Protein AF-A0A920R7C4-F1 (afdb_monomer_lite)

Foldseek 3Di:
DDDAEAAEAADEEFEAAQAAQEEDEFVVLVVDDDPDPPDDRAAAQYEYEHYHYYDYQNHHDRPLCVVLCVVVVDRQWRYEYLQDDDPPDDPANSAAYEAPDPGQYKYCNNSPDSVPIDRDCVSRHDDDDDDDDDDDPDDDDD

Structure (mmCIF, N/CA/C/O backbone):
data_AF-A0A920R7C4-F1
#
_entry.id   AF-A0A920R7C4-F1
#
loop_
_atom_site.group_PDB
_atom_site.id
_atom_site.type_symbol
_atom_site.label_atom_id
_atom_site.label_alt_id
_atom_site.label_comp_id
_atom_site.label_asym_id
_atom_site.label_entity_id
_atom_site.label_seq_id
_atom_site.pdbx_PDB_ins_code
_atom_site.Cartn_x
_atom_site.Cartn_y
_atom_site.Cartn_z
_atom_site.occupancy
_atom_site.B_iso_or_equiv
_atom_site.auth_seq_id
_atom_site.auth_comp_id
_atom_site.auth_asym_id
_atom_site.auth_atom_id
_atom_site.pdbx_PDB_model_num
ATOM 1 N N . MET A 1 1 ? -2.427 12.317 -17.368 1.00 49.50 1 MET A N 1
ATOM 2 C CA . MET A 1 1 ? -3.476 12.089 -16.351 1.00 49.50 1 MET A CA 1
ATOM 3 C C . MET A 1 1 ? -4.136 10.762 -16.665 1.00 49.50 1 MET A C 1
ATOM 5 O O . MET A 1 1 ? -4.428 10.544 -17.836 1.00 49.50 1 MET A O 1
ATOM 9 N N . LEU A 1 2 ? -4.344 9.943 -15.632 1.00 48.97 2 LEU A N 1
ATOM 10 C CA . LEU A 1 2 ? -4.753 8.531 -15.625 1.00 48.97 2 LEU A CA 1
ATOM 11 C C . LEU A 1 2 ? -3.598 7.521 -15.635 1.00 48.97 2 LEU A C 1
ATOM 13 O O . LEU A 1 2 ? -3.417 6.789 -16.601 1.00 48.97 2 LEU A O 1
ATOM 17 N N . ALA A 1 3 ? -2.949 7.364 -14.486 1.00 50.25 3 ALA A N 1
ATOM 18 C CA . ALA A 1 3 ? -3.175 6.126 -13.748 1.00 50.25 3 ALA A CA 1
ATOM 19 C C . ALA A 1 3 ? -3.316 6.448 -12.260 1.00 50.25 3 ALA A C 1
ATOM 21 O O . ALA A 1 3 ? -2.438 7.073 -11.707 1.00 50.25 3 ALA A O 1
ATOM 22 N N . ASN A 1 4 ? -4.423 6.019 -11.647 1.00 56.94 4 ASN A N 1
ATOM 23 C CA . ASN A 1 4 ? -4.596 5.847 -10.200 1.00 56.94 4 ASN A CA 1
ATOM 24 C C . ASN A 1 4 ? -3.860 6.850 -9.288 1.00 56.94 4 ASN A C 1
ATOM 26 O O . ASN A 1 4 ? -3.015 6.447 -8.489 1.00 56.94 4 ASN A O 1
ATOM 30 N N . ASP A 1 5 ? -4.258 8.117 -9.385 1.00 66.06 5 ASP A N 1
ATOM 31 C CA . ASP A 1 5 ? -3.885 9.169 -8.440 1.00 66.06 5 ASP A CA 1
ATOM 32 C C . ASP A 1 5 ? -5.072 9.421 -7.503 1.00 66.06 5 ASP A C 1
ATOM 34 O O . ASP A 1 5 ? -6.216 9.427 -7.971 1.00 66.06 5 ASP A O 1
ATOM 38 N N . ASN A 1 6 ? -4.819 9.676 -6.216 1.00 74.31 6 ASN A N 1
ATOM 39 C CA . ASN A 1 6 ? -5.848 10.017 -5.219 1.00 74.31 6 ASN A CA 1
ATOM 40 C C . ASN A 1 6 ? -6.935 8.940 -5.074 1.00 74.31 6 ASN A C 1
ATOM 42 O O . ASN A 1 6 ? -8.097 9.151 -5.423 1.00 74.31 6 ASN A O 1
ATOM 46 N N . ILE A 1 7 ? -6.558 7.774 -4.549 1.00 83.94 7 ILE A N 1
ATOM 47 C CA . ILE A 1 7 ? -7.495 6.680 -4.259 1.00 83.94 7 ILE A CA 1
ATOM 48 C C . ILE A 1 7 ? -7.628 6.530 -2.751 1.00 83.94 7 ILE A C 1
ATOM 50 O O . ILE A 1 7 ? -6.627 6.403 -2.058 1.00 83.94 7 ILE A O 1
ATOM 54 N N . GLU A 1 8 ? -8.860 6.454 -2.261 1.00 89.12 8 GLU A N 1
ATOM 55 C CA . GLU A 1 8 ? -9.170 6.151 -0.864 1.00 89.12 8 GLU A CA 1
ATOM 56 C C . GLU A 1 8 ? -9.996 4.857 -0.799 1.00 89.12 8 GLU A C 1
ATOM 58 O O . GLU A 1 8 ? -11.000 4.713 -1.497 1.00 89.12 8 GLU A O 1
ATOM 63 N N . VAL A 1 9 ? -9.554 3.891 0.007 1.00 88.25 9 VAL A N 1
ATOM 64 C CA . VAL A 1 9 ? -10.230 2.611 0.256 1.00 88.25 9 VAL A CA 1
ATOM 65 C C . VAL A 1 9 ? -10.499 2.519 1.748 1.00 88.25 9 VAL A C 1
ATOM 67 O O . VAL A 1 9 ? -9.578 2.264 2.527 1.00 88.25 9 VAL A O 1
ATOM 70 N N . TYR A 1 10 ? -11.752 2.715 2.147 1.00 92.00 10 TYR A N 1
ATOM 71 C CA . TYR A 1 10 ? -12.120 2.812 3.555 1.00 92.00 10 TYR A CA 1
ATOM 72 C C . TYR A 1 10 ? -13.478 2.194 3.871 1.00 92.00 10 TYR A C 1
ATOM 74 O O . TYR A 1 10 ? -14.336 2.105 2.995 1.00 92.00 10 TYR A O 1
ATOM 82 N N . GLU A 1 11 ? -13.644 1.746 5.120 1.00 89.44 11 GLU A N 1
ATOM 83 C CA . GLU A 1 11 ? -14.897 1.188 5.659 1.00 89.44 11 GLU A CA 1
ATOM 84 C C . GLU A 1 11 ? -15.469 0.002 4.852 1.00 89.44 11 GLU A C 1
ATOM 86 O O . GLU A 1 11 ? -16.676 -0.232 4.829 1.00 89.44 11 GLU A O 1
ATOM 91 N N . ASN A 1 12 ? -14.602 -0.792 4.210 1.00 88.81 12 ASN A N 1
ATOM 92 C CA . ASN A 1 12 ? -15.003 -2.016 3.512 1.00 88.81 12 ASN A CA 1
ATOM 93 C C . ASN A 1 12 ? -14.794 -3.265 4.374 1.00 88.81 12 ASN A C 1
ATOM 95 O O . ASN A 1 12 ? -13.889 -3.336 5.210 1.00 88.81 12 ASN A O 1
ATOM 99 N N . GLU A 1 13 ? -15.576 -4.302 4.079 1.00 91.69 13 GLU A N 1
ATOM 100 C CA . GLU A 1 13 ? -15.359 -5.658 4.579 1.00 91.69 13 GLU A CA 1
ATOM 101 C C . GLU A 1 13 ? -14.821 -6.552 3.454 1.00 91.69 13 GLU A C 1
ATOM 103 O O . GLU A 1 13 ? -15.489 -6.786 2.445 1.00 91.69 13 GLU A O 1
ATOM 108 N N . PHE A 1 14 ? -13.611 -7.082 3.632 1.00 89.25 14 PHE A N 1
ATOM 109 C CA . PHE A 1 14 ? -13.000 -8.049 2.723 1.00 89.25 14 PHE A CA 1
ATOM 110 C C . PHE A 1 14 ? -13.025 -9.443 3.341 1.00 89.25 14 PHE A C 1
ATOM 112 O O . PHE A 1 14 ? -12.564 -9.644 4.467 1.00 89.25 14 PHE A O 1
ATOM 119 N N . TRP A 1 15 ? -13.524 -10.422 2.589 1.00 91.44 15 TRP A N 1
ATOM 120 C CA . TRP A 1 15 ? -13.683 -11.794 3.067 1.00 91.44 15 TRP A CA 1
ATOM 121 C C . TRP A 1 15 ? -13.280 -12.846 2.032 1.00 91.44 15 TRP A C 1
ATOM 123 O O . TRP A 1 15 ? -13.629 -12.744 0.857 1.00 91.44 15 TRP A O 1
ATOM 133 N N . ASP A 1 16 ? -12.537 -13.858 2.486 1.00 88.44 16 ASP A N 1
ATOM 134 C CA . ASP A 1 16 ? -12.259 -15.113 1.775 1.00 88.44 16 ASP A CA 1
ATOM 135 C C . ASP A 1 16 ? -11.816 -14.966 0.301 1.00 88.44 16 ASP A C 1
ATOM 137 O O . ASP A 1 16 ? -12.057 -15.842 -0.537 1.00 88.44 16 ASP A O 1
ATOM 141 N N . ASN A 1 17 ? -11.106 -13.880 -0.033 1.00 83.44 17 ASN A N 1
ATOM 142 C CA . ASN A 1 17 ? -10.534 -13.712 -1.363 1.00 83.44 17 ASN A CA 1
ATOM 143 C C . ASN A 1 17 ? -9.369 -14.690 -1.544 1.00 83.44 17 ASN A C 1
ATOM 145 O O . ASN A 1 17 ? -8.309 -14.538 -0.935 1.00 83.44 17 ASN A O 1
ATOM 149 N N . GLY A 1 18 ? -9.555 -15.686 -2.412 1.00 83.06 18 GLY A N 1
ATOM 150 C CA . GLY A 1 18 ? -8.544 -16.709 -2.669 1.00 83.06 18 GLY A CA 1
ATOM 151 C C . GLY A 1 18 ? -7.196 -16.146 -3.129 1.00 83.06 18 GLY A C 1
ATOM 152 O O . GLY A 1 18 ? -6.185 -16.788 -2.900 1.00 83.06 18 GLY A O 1
ATOM 153 N N . ASN A 1 19 ? -7.146 -14.954 -3.731 1.00 86.00 19 ASN A N 1
ATOM 154 C CA . ASN A 1 19 ? -5.889 -14.344 -4.160 1.00 86.00 19 ASN A CA 1
ATOM 155 C C . ASN A 1 19 ? -5.284 -13.461 -3.060 1.00 86.00 19 ASN A C 1
ATOM 157 O O . ASN A 1 19 ? -4.460 -13.931 -2.293 1.00 86.00 19 ASN A O 1
ATOM 161 N N . VAL A 1 20 ? -5.703 -12.201 -2.974 1.00 90.81 20 VAL A N 1
ATOM 162 C CA . VAL A 1 20 ? -5.260 -11.198 -1.995 1.00 90.81 20 VAL A CA 1
ATOM 163 C C . VAL A 1 20 ? -6.383 -10.176 -1.841 1.00 90.81 20 VAL A C 1
ATOM 165 O O . VAL A 1 20 ? -7.072 -9.896 -2.823 1.00 90.81 20 VAL A O 1
ATOM 168 N N . ASN A 1 21 ? -6.595 -9.642 -0.635 1.00 92.00 21 ASN A N 1
ATOM 169 C CA . ASN A 1 21 ? -7.694 -8.705 -0.380 1.00 92.00 21 ASN A CA 1
ATOM 170 C C . ASN A 1 21 ? -7.462 -7.362 -1.089 1.00 92.00 21 ASN A C 1
ATOM 172 O O . ASN A 1 21 ? -8.321 -6.924 -1.851 1.00 92.00 21 ASN A O 1
ATOM 176 N N . ILE A 1 22 ? -6.283 -6.760 -0.917 1.00 93.00 22 ILE A N 1
ATOM 177 C CA . ILE A 1 22 ? -5.871 -5.548 -1.630 1.00 93.00 22 ILE A CA 1
ATOM 178 C C . ILE A 1 22 ? -4.455 -5.731 -2.176 1.00 93.00 22 ILE A C 1
ATOM 180 O O . ILE A 1 22 ? -3.530 -6.069 -1.440 1.00 93.00 22 ILE A O 1
ATOM 184 N N . MET A 1 23 ? -4.266 -5.461 -3.469 1.00 91.19 23 MET A N 1
ATOM 185 C CA . MET A 1 23 ? -2.944 -5.410 -4.092 1.00 91.19 23 MET A CA 1
ATOM 186 C C . MET A 1 23 ? -2.785 -4.118 -4.878 1.00 91.19 23 MET A C 1
ATOM 188 O O . MET A 1 23 ? -3.515 -3.870 -5.836 1.00 91.19 23 MET A O 1
ATOM 192 N N . VAL A 1 24 ? -1.789 -3.326 -4.499 1.00 90.12 24 VAL A N 1
ATOM 193 C CA . VAL A 1 24 ? -1.396 -2.101 -5.191 1.00 90.12 24 VAL A CA 1
ATOM 194 C C . VAL A 1 24 ? -0.074 -2.381 -5.900 1.00 90.12 24 VAL A C 1
ATOM 196 O O . VAL A 1 24 ? 0.858 -2.909 -5.297 1.00 90.12 24 VAL A O 1
ATOM 199 N N . TYR A 1 25 ? 0.034 -2.084 -7.192 1.00 86.81 25 TYR A N 1
ATOM 200 C CA . TYR A 1 25 ? 1.263 -2.30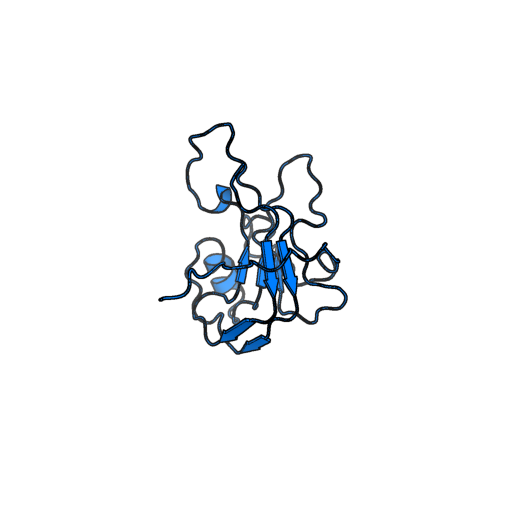8 -7.956 1.00 86.81 25 TYR A CA 1
ATOM 201 C C . TYR A 1 25 ? 1.327 -1.391 -9.178 1.00 86.81 25 TYR A C 1
ATOM 203 O O . TYR A 1 25 ? 0.299 -0.993 -9.724 1.00 86.81 25 TYR A O 1
ATOM 211 N N . SER A 1 26 ? 2.545 -1.073 -9.625 1.00 80.81 26 SER A N 1
ATOM 212 C CA . SER A 1 26 ? 2.745 -0.308 -10.858 1.00 80.81 26 SER A CA 1
ATOM 213 C C . SER A 1 26 ? 2.357 -1.130 -12.085 1.00 80.81 26 SER A C 1
ATOM 215 O O . SER A 1 26 ? 2.669 -2.319 -12.187 1.00 80.81 26 SER A O 1
ATOM 217 N N . PHE A 1 27 ? 1.749 -0.471 -13.072 1.00 74.19 27 PHE A N 1
ATOM 218 C CA . PHE A 1 27 ? 1.380 -1.090 -14.346 1.00 74.19 27 PHE A CA 1
ATOM 219 C C . PHE A 1 27 ? 2.584 -1.700 -15.085 1.00 74.19 27 PHE A C 1
ATOM 221 O O . PHE A 1 27 ? 2.443 -2.713 -15.774 1.00 74.19 27 PHE A O 1
ATOM 228 N N . THR A 1 28 ? 3.783 -1.142 -14.886 1.00 70.75 28 THR A N 1
ATOM 229 C CA . THR A 1 28 ? 5.047 -1.685 -15.418 1.00 70.75 28 THR A CA 1
ATOM 230 C C . THR A 1 28 ? 5.321 -3.107 -14.914 1.00 70.75 28 THR A C 1
ATOM 232 O O . THR A 1 28 ? 5.702 -3.989 -15.687 1.00 70.75 28 THR A O 1
ATOM 235 N N . LEU A 1 29 ? 5.003 -3.389 -13.645 1.00 70.75 29 LEU A N 1
ATOM 236 C CA . LEU A 1 29 ? 5.080 -4.724 -13.056 1.00 70.75 29 LEU A CA 1
ATOM 237 C C . LEU A 1 29 ? 3.955 -5.647 -13.547 1.00 70.75 29 LEU A C 1
ATOM 239 O O . LEU A 1 29 ? 3.965 -6.843 -13.275 1.00 70.75 29 LEU A O 1
ATOM 243 N N . GLY A 1 30 ? 2.996 -5.150 -14.326 1.00 65.81 30 GLY A N 1
ATOM 244 C CA . GLY A 1 30 ? 1.972 -5.956 -14.990 1.00 65.81 30 GLY A CA 1
ATOM 245 C C . GLY A 1 30 ? 2.470 -6.678 -16.245 1.00 65.81 30 GLY A C 1
ATOM 246 O O . GLY A 1 30 ? 1.809 -7.604 -16.704 1.00 65.81 30 GLY A O 1
ATOM 247 N N . GLY A 1 31 ? 3.645 -6.311 -16.778 1.00 62.41 31 GLY A N 1
ATOM 248 C CA . GLY A 1 31 ? 4.187 -6.895 -18.016 1.00 62.41 31 GLY A CA 1
ATOM 249 C C . GLY A 1 31 ? 3.485 -6.388 -19.280 1.00 62.41 31 GLY A C 1
ATOM 250 O O . GLY A 1 31 ? 3.558 -7.014 -20.334 1.00 62.41 31 GLY A O 1
ATOM 251 N N . ARG A 1 32 ? 2.770 -5.265 -19.162 1.00 65.94 32 ARG A N 1
ATOM 252 C CA . ARG A 1 32 ? 2.067 -4.605 -20.260 1.00 65.94 32 ARG A CA 1
ATOM 253 C C . ARG A 1 32 ? 2.951 -3.503 -20.835 1.00 65.94 32 ARG A C 1
ATOM 255 O O . ARG A 1 32 ? 3.584 -2.757 -20.093 1.00 65.94 32 ARG A O 1
ATOM 262 N N . THR A 1 33 ? 2.984 -3.397 -22.157 1.00 65.75 33 THR A N 1
ATOM 263 C CA . THR A 1 33 ? 3.702 -2.330 -22.860 1.00 65.75 33 THR A CA 1
ATOM 264 C C . THR A 1 33 ? 2.913 -1.032 -22.784 1.00 65.75 33 THR A C 1
ATOM 266 O O . THR A 1 33 ? 1.748 -0.991 -23.178 1.00 65.75 33 THR A O 1
ATOM 269 N N . ILE A 1 34 ? 3.561 0.024 -22.305 1.00 68.44 34 ILE A N 1
ATOM 270 C CA . ILE A 1 34 ? 3.021 1.381 -22.328 1.00 68.44 34 ILE A CA 1
ATOM 271 C C . ILE A 1 34 ? 3.313 1.958 -23.715 1.00 68.44 34 ILE A C 1
ATOM 273 O O . ILE A 1 34 ? 4.472 2.131 -24.082 1.00 68.44 34 ILE A O 1
ATOM 277 N N . SER A 1 35 ? 2.271 2.190 -24.512 1.00 70.50 35 SER A N 1
ATOM 278 C CA . SER A 1 35 ? 2.399 2.762 -25.860 1.00 70.50 35 SER A CA 1
ATOM 279 C C . SER A 1 35 ? 2.285 4.287 -25.884 1.00 70.50 35 SER A C 1
ATOM 281 O O . SER A 1 35 ? 2.693 4.905 -26.864 1.00 70.50 35 SER A O 1
ATOM 283 N N . ASP A 1 36 ? 1.717 4.886 -24.836 1.00 72.56 36 ASP A N 1
ATOM 284 C CA . ASP A 1 36 ? 1.579 6.336 -24.699 1.00 72.56 36 ASP A CA 1
ATOM 285 C C . ASP A 1 36 ? 2.728 6.888 -23.838 1.00 72.56 36 ASP A C 1
ATOM 287 O O . ASP A 1 36 ? 2.802 6.562 -22.652 1.00 72.56 36 ASP A O 1
ATOM 291 N N . PRO A 1 37 ? 3.627 7.719 -24.394 1.00 68.50 37 PRO A N 1
ATOM 292 C CA . PRO A 1 37 ? 4.743 8.295 -23.644 1.00 68.50 37 PRO A CA 1
ATOM 293 C C . PRO A 1 37 ? 4.310 9.248 -22.517 1.00 68.50 37 PRO A C 1
ATOM 295 O O . PRO A 1 37 ? 5.138 9.584 -21.677 1.00 68.50 37 PRO A O 1
ATOM 298 N N . ASN A 1 38 ? 3.046 9.685 -22.488 1.00 71.12 38 ASN A N 1
ATOM 299 C CA . ASN A 1 38 ? 2.495 10.538 -21.430 1.00 71.12 38 ASN A CA 1
ATOM 300 C C . ASN A 1 38 ? 1.731 9.754 -20.349 1.00 71.12 38 ASN A C 1
ATOM 302 O O . ASN A 1 38 ? 1.143 10.366 -19.453 1.00 71.12 38 ASN A O 1
ATOM 306 N N . TYR A 1 39 ? 1.686 8.423 -20.442 1.00 70.12 39 TYR A N 1
ATOM 307 C CA . TYR A 1 39 ? 1.055 7.584 -19.430 1.00 70.12 39 TYR A CA 1
ATOM 308 C C . TYR A 1 39 ? 1.963 7.464 -18.207 1.00 70.12 39 TYR A C 1
ATOM 310 O O . TYR A 1 39 ? 3.115 7.044 -18.333 1.00 70.12 39 TYR A O 1
ATOM 318 N N . ASP A 1 40 ? 1.434 7.800 -17.032 1.00 69.38 40 ASP A N 1
ATOM 319 C CA . ASP A 1 40 ? 2.119 7.582 -15.762 1.00 69.38 40 ASP A CA 1
ATOM 320 C C . ASP A 1 40 ? 1.732 6.202 -15.220 1.00 69.38 40 ASP A C 1
ATOM 322 O O . ASP A 1 40 ? 0.560 5.980 -14.951 1.00 69.38 40 ASP A O 1
ATOM 326 N N . PRO A 1 41 ? 2.641 5.219 -15.128 1.00 71.69 41 PRO A N 1
ATOM 327 C CA . PRO A 1 41 ? 2.295 3.889 -14.643 1.00 71.69 41 PRO A CA 1
ATOM 328 C C . PRO A 1 41 ? 2.504 3.708 -13.136 1.00 71.69 41 PRO A C 1
ATOM 330 O O . PRO A 1 41 ? 2.394 2.568 -12.656 1.00 71.69 41 PRO A O 1
ATOM 333 N N . TYR A 1 42 ? 2.897 4.754 -12.412 1.00 73.69 42 TYR A N 1
ATOM 334 C CA . TYR A 1 42 ? 3.206 4.688 -10.990 1.00 73.69 42 TYR A CA 1
ATOM 335 C C . TYR A 1 42 ? 1.976 5.094 -10.169 1.00 73.69 42 TYR A C 1
ATOM 337 O O . TYR A 1 42 ? 1.355 6.098 -10.481 1.00 73.69 42 TYR A O 1
ATOM 345 N N . PRO A 1 43 ? 1.580 4.305 -9.156 1.00 75.44 43 PRO A N 1
ATOM 346 C CA . PRO A 1 43 ? 0.529 4.717 -8.232 1.00 75.44 43 PRO A CA 1
ATOM 347 C C . PRO A 1 43 ? 0.989 5.915 -7.403 1.00 75.44 43 PRO A C 1
ATOM 349 O O . PRO A 1 43 ? 2.139 5.928 -6.959 1.00 75.44 43 PRO A O 1
ATOM 352 N N . GLU A 1 44 ? 0.081 6.847 -7.123 1.00 79.38 44 GLU A N 1
ATOM 353 C CA . GLU A 1 44 ? 0.335 7.991 -6.245 1.00 79.38 44 GLU A CA 1
ATOM 354 C C . GLU A 1 44 ? -0.863 8.233 -5.308 1.00 79.38 44 GLU A C 1
ATOM 356 O O . GLU A 1 44 ? -2.023 8.110 -5.701 1.00 79.38 44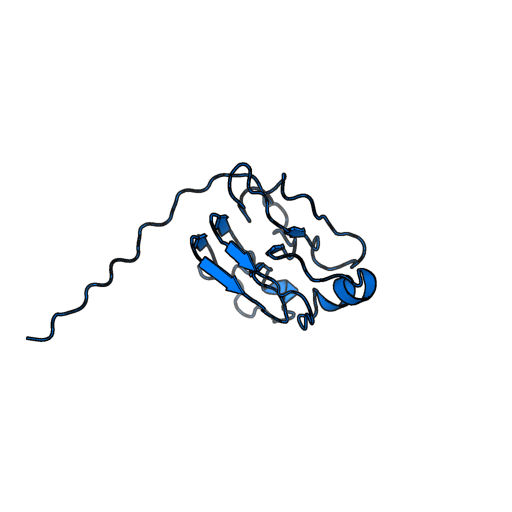 GLU A O 1
ATOM 361 N N . GLN A 1 45 ? -0.588 8.599 -4.049 1.00 83.81 45 GLN A N 1
ATOM 362 C CA . GLN A 1 45 ? -1.600 9.026 -3.068 1.00 83.81 45 GLN A CA 1
ATOM 363 C C . GLN A 1 45 ? -2.735 8.005 -2.844 1.00 83.81 45 GLN A C 1
ATOM 365 O O . GLN A 1 45 ? -3.919 8.320 -2.968 1.00 83.81 45 GLN A O 1
ATOM 370 N N . ILE A 1 46 ? -2.371 6.765 -2.507 1.00 88.88 46 ILE A N 1
ATOM 371 C CA . ILE A 1 46 ? -3.312 5.692 -2.168 1.00 88.88 46 ILE A CA 1
ATOM 372 C C . ILE A 1 46 ? -3.493 5.636 -0.647 1.00 88.88 46 ILE A C 1
ATOM 374 O O . ILE A 1 46 ? -2.541 5.339 0.073 1.00 88.88 46 ILE A O 1
ATOM 378 N N . PHE A 1 47 ? -4.705 5.865 -0.149 1.00 92.75 47 PHE A N 1
ATOM 379 C CA . PHE A 1 47 ? -5.045 5.809 1.270 1.00 92.75 47 PHE A CA 1
ATOM 380 C C . PHE A 1 47 ? -5.948 4.607 1.567 1.00 92.75 47 PHE A C 1
ATOM 382 O O . PHE A 1 47 ? -7.052 4.506 1.047 1.00 92.75 47 PHE A O 1
ATOM 389 N N . ILE A 1 48 ? -5.478 3.661 2.380 1.00 92.62 48 ILE A N 1
ATOM 390 C CA . ILE A 1 48 ? -6.205 2.441 2.746 1.00 92.62 48 ILE A CA 1
ATOM 391 C C . ILE A 1 48 ? -6.320 2.406 4.266 1.00 92.62 48 ILE A C 1
ATOM 393 O O . ILE A 1 48 ? -5.335 2.134 4.942 1.00 92.62 48 ILE A O 1
ATOM 397 N N . HIS A 1 49 ? -7.505 2.642 4.816 1.00 92.25 49 HIS A N 1
ATOM 398 C CA . HIS A 1 49 ? -7.709 2.695 6.268 1.00 92.25 49 HIS A CA 1
ATOM 399 C C . HIS A 1 49 ? -9.097 2.181 6.653 1.00 92.25 49 HIS A C 1
ATOM 401 O O . HIS A 1 49 ? -9.946 1.997 5.794 1.00 92.25 49 HIS A O 1
ATOM 407 N N . ASP A 1 50 ? -9.325 1.895 7.935 1.00 91.06 50 ASP A N 1
ATOM 408 C CA . ASP A 1 50 ? -10.644 1.521 8.474 1.00 91.06 50 ASP A CA 1
ATOM 409 C C . ASP A 1 50 ? -11.354 0.353 7.746 1.00 91.06 50 ASP A C 1
ATOM 411 O O . ASP A 1 50 ? -12.576 0.243 7.766 1.00 91.06 50 ASP A O 1
ATOM 415 N N . ASN A 1 51 ? -10.602 -0.546 7.099 1.00 91.75 51 ASN A N 1
ATOM 416 C CA . ASN A 1 51 ? -11.147 -1.748 6.463 1.00 91.75 51 ASN A CA 1
ATOM 417 C C . ASN A 1 51 ? -11.054 -2.948 7.408 1.00 91.75 51 ASN A C 1
ATOM 419 O O . ASN A 1 51 ? -10.063 -3.123 8.120 1.00 91.75 51 ASN A O 1
ATOM 423 N N . THR A 1 52 ? -12.050 -3.828 7.348 1.00 91.75 52 THR A N 1
ATOM 424 C CA . THR A 1 52 ? -12.063 -5.090 8.093 1.00 91.75 52 THR A CA 1
ATOM 425 C C . THR A 1 52 ? -11.735 -6.251 7.162 1.00 91.75 52 THR A C 1
ATOM 427 O O . THR A 1 52 ? -12.298 -6.366 6.075 1.00 91.75 52 THR A O 1
ATOM 430 N N . TYR A 1 53 ? -10.841 -7.143 7.594 1.00 92.06 53 TYR A N 1
ATOM 431 C CA . TYR A 1 53 ? -10.398 -8.291 6.802 1.00 92.06 53 TYR A CA 1
ATOM 432 C C . TYR A 1 53 ? -10.688 -9.608 7.515 1.00 92.06 53 TYR A C 1
ATOM 434 O O . TYR A 1 53 ? -10.361 -9.778 8.691 1.00 92.06 53 TYR A O 1
ATOM 442 N N . ARG A 1 54 ? -11.238 -10.576 6.781 1.00 91.00 54 ARG A N 1
ATOM 443 C CA . ARG A 1 54 ? -11.511 -11.927 7.271 1.00 91.00 54 ARG A CA 1
ATOM 444 C C . ARG A 1 54 ? -11.054 -12.974 6.261 1.00 91.00 54 ARG A C 1
ATOM 446 O O . ARG A 1 54 ? -11.720 -13.218 5.262 1.00 91.00 54 ARG A O 1
ATOM 453 N N . GLY A 1 55 ? -9.953 -13.653 6.567 1.00 87.62 55 GLY A N 1
ATOM 454 C CA . GLY A 1 55 ? -9.427 -14.699 5.690 1.00 87.62 55 GLY A CA 1
ATOM 455 C C . GLY A 1 55 ? -8.968 -14.168 4.326 1.00 87.62 55 GLY A C 1
ATOM 456 O O . GLY A 1 55 ? -8.773 -12.967 4.131 1.00 87.62 55 GLY A O 1
ATOM 457 N N . GLY A 1 56 ? -8.779 -15.093 3.387 1.00 89.06 56 GLY A N 1
ATOM 458 C CA . GLY A 1 56 ? -8.195 -14.830 2.073 1.00 89.06 56 GLY A CA 1
ATOM 459 C C . GLY A 1 56 ? -6.692 -15.114 2.009 1.00 89.06 56 GLY A C 1
ATOM 460 O O . GLY A 1 56 ? -6.090 -15.604 2.966 1.00 89.06 56 GLY A O 1
ATOM 461 N N . GLY A 1 57 ? -6.087 -14.871 0.848 1.00 89.44 57 GLY A N 1
ATOM 462 C CA . GLY A 1 57 ? -4.647 -15.069 0.668 1.00 89.44 57 GLY A CA 1
ATOM 463 C C . GLY A 1 57 ? -4.212 -16.508 0.383 1.00 89.44 57 GLY A C 1
ATOM 464 O O . GLY A 1 57 ? -3.017 -16.791 0.459 1.00 89.44 57 GLY A O 1
ATOM 465 N N . THR A 1 58 ? -5.147 -17.427 0.121 1.00 91.88 58 THR A N 1
ATOM 466 C CA . THR A 1 58 ? -4.916 -18.885 0.188 1.00 91.88 58 THR A CA 1
ATOM 467 C C . THR A 1 58 ? -4.432 -19.529 -1.109 1.00 91.88 58 THR A C 1
ATOM 469 O O . THR A 1 58 ? -3.991 -20.672 -1.096 1.00 91.88 58 THR A O 1
ATOM 472 N N . ALA A 1 59 ? -4.565 -18.848 -2.239 1.00 90.75 59 ALA A N 1
ATOM 473 C CA . ALA A 1 59 ? -4.217 -19.336 -3.566 1.00 90.75 59 ALA A CA 1
ATOM 474 C C . ALA A 1 59 ? -3.925 -18.154 -4.513 1.00 90.75 59 ALA A C 1
ATOM 476 O O . ALA A 1 59 ? -4.664 -17.942 -5.490 1.00 90.75 59 ALA A O 1
ATOM 477 N N . PRO A 1 60 ? -2.875 -17.354 -4.244 1.00 88.19 60 PRO A N 1
ATOM 478 C CA . PRO A 1 60 ? -2.536 -16.234 -5.097 1.00 88.19 60 PRO A CA 1
ATOM 479 C C . PRO A 1 60 ? -2.153 -16.693 -6.501 1.00 88.19 60 PRO A C 1
ATOM 481 O O . PRO A 1 60 ? -1.415 -17.655 -6.692 1.00 88.19 60 PRO A O 1
ATOM 484 N N . ARG A 1 61 ? -2.675 -15.986 -7.507 1.00 86.62 61 ARG A N 1
ATOM 485 C CA . ARG A 1 61 ? -2.432 -16.284 -8.935 1.00 86.62 61 ARG A CA 1
ATOM 486 C C . ARG A 1 61 ? -1.713 -15.160 -9.668 1.00 86.62 61 ARG A C 1
ATOM 488 O O . ARG A 1 61 ? -1.442 -15.265 -10.862 1.00 86.62 61 ARG A O 1
ATOM 495 N N . HIS A 1 62 ? -1.438 -14.055 -8.979 1.00 85.31 62 HIS A N 1
ATOM 496 C CA . HIS A 1 62 ? -0.739 -12.934 -9.586 1.00 85.31 62 HIS A CA 1
ATOM 497 C C . HIS A 1 62 ? 0.756 -13.245 -9.712 1.00 85.31 62 HIS A C 1
ATOM 499 O O . HIS A 1 62 ? 1.399 -13.600 -8.728 1.00 85.31 62 HIS A O 1
ATOM 505 N N . ARG A 1 63 ? 1.335 -13.056 -10.906 1.00 84.62 63 ARG A N 1
ATOM 506 C CA . ARG A 1 63 ? 2.727 -13.441 -11.218 1.00 84.62 63 ARG A CA 1
ATOM 507 C C . ARG A 1 63 ? 3.778 -12.902 -10.247 1.00 84.62 63 ARG A C 1
ATOM 509 O O . ARG A 1 63 ? 4.727 -13.606 -9.942 1.00 84.62 63 ARG A O 1
ATOM 516 N N . LEU A 1 64 ? 3.593 -11.672 -9.765 1.00 81.38 64 LEU A N 1
ATOM 517 C CA . LEU A 1 64 ? 4.523 -11.024 -8.830 1.00 81.38 64 LEU A CA 1
ATOM 518 C C . LEU A 1 64 ? 4.470 -11.631 -7.426 1.00 81.38 64 LEU A C 1
ATOM 520 O O . LEU A 1 64 ? 5.415 -11.491 -6.666 1.00 81.38 64 LEU A O 1
ATOM 524 N N . LEU A 1 65 ? 3.345 -12.254 -7.080 1.00 87.75 65 LEU A N 1
ATOM 525 C CA . LEU A 1 65 ? 3.074 -12.750 -5.740 1.00 87.75 65 LEU A CA 1
ATOM 526 C C . LEU A 1 65 ? 3.281 -14.265 -5.638 1.00 87.75 65 LEU A C 1
ATOM 528 O O . LEU A 1 65 ? 3.628 -14.751 -4.570 1.00 87.75 65 LEU A O 1
ATOM 532 N N . MET A 1 66 ? 3.108 -15.003 -6.742 1.00 90.38 66 MET A N 1
ATOM 533 C CA . MET A 1 66 ? 3.264 -16.463 -6.763 1.00 90.38 66 MET A CA 1
ATOM 534 C C . MET A 1 66 ? 4.648 -16.912 -6.285 1.00 90.38 66 MET A C 1
ATOM 536 O O . MET A 1 66 ? 4.721 -17.806 -5.454 1.00 90.38 66 MET A O 1
ATOM 540 N N . ALA A 1 67 ? 5.725 -16.261 -6.740 1.00 89.62 67 ALA A N 1
ATOM 541 C CA . ALA A 1 67 ? 7.086 -16.630 -6.340 1.00 89.62 67 ALA A CA 1
ATOM 542 C C . ALA A 1 67 ? 7.314 -16.465 -4.826 1.00 89.62 67 ALA A C 1
ATOM 544 O O . ALA A 1 67 ? 7.836 -17.368 -4.181 1.00 89.62 67 ALA A O 1
ATOM 545 N N . TRP A 1 68 ? 6.856 -15.346 -4.252 1.00 92.38 68 TRP A N 1
ATOM 546 C CA . TRP A 1 68 ? 6.890 -15.138 -2.802 1.00 92.38 68 TRP A CA 1
ATOM 547 C C . TRP A 1 68 ? 6.033 -16.175 -2.065 1.00 92.38 68 TRP A C 1
ATOM 549 O O . TRP A 1 68 ? 6.471 -16.748 -1.075 1.00 92.38 68 TRP A O 1
ATOM 559 N N . TYR A 1 69 ? 4.823 -16.452 -2.555 1.00 91.88 69 TYR A N 1
ATOM 560 C CA . TYR A 1 69 ? 3.895 -17.379 -1.906 1.00 91.88 69 TYR A CA 1
ATOM 561 C C . TYR A 1 69 ? 4.423 -18.821 -1.879 1.00 91.88 69 TYR A C 1
ATOM 563 O O . TYR A 1 69 ? 4.289 -19.516 -0.871 1.00 91.88 69 TYR A O 1
ATOM 571 N N . GLU A 1 70 ? 5.055 -19.262 -2.970 1.00 90.12 70 GLU A N 1
ATOM 572 C CA . GLU A 1 70 ? 5.705 -20.571 -3.065 1.00 90.12 70 GLU A CA 1
ATOM 573 C C . GLU A 1 70 ? 6.839 -20.728 -2.046 1.00 90.12 70 GLU A C 1
ATOM 575 O O . GLU A 1 70 ? 6.999 -21.812 -1.486 1.00 90.12 70 GLU A O 1
ATOM 580 N N . GLU A 1 71 ? 7.587 -19.664 -1.757 1.00 89.88 71 GLU A N 1
ATOM 581 C CA . GLU A 1 71 ? 8.656 -19.679 -0.756 1.00 89.88 71 GLU A CA 1
ATOM 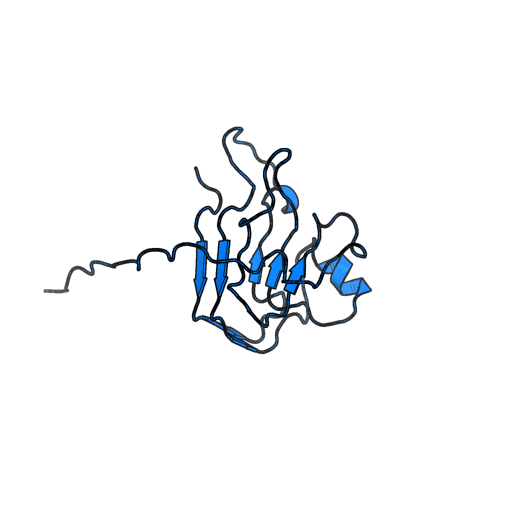582 C C . GLU A 1 71 ? 8.114 -19.562 0.675 1.00 89.88 71 GLU A C 1
ATOM 584 O O . GLU A 1 71 ? 8.503 -20.325 1.561 1.00 89.88 71 GLU A O 1
ATOM 589 N N . ALA A 1 72 ? 7.185 -18.633 0.903 1.00 90.69 72 ALA A N 1
ATOM 590 C CA . ALA A 1 72 ? 6.693 -18.299 2.231 1.00 90.69 72 ALA A CA 1
ATOM 591 C C . ALA A 1 72 ? 5.789 -19.391 2.828 1.00 90.69 72 ALA A C 1
ATOM 593 O O . ALA A 1 72 ? 5.756 -19.542 4.048 1.00 90.69 72 ALA A O 1
ATOM 594 N N . GLN A 1 73 ? 5.061 -20.152 1.993 1.00 89.75 73 GLN A N 1
ATOM 595 C CA . GLN A 1 73 ? 4.154 -21.239 2.413 1.00 89.75 73 GLN A CA 1
ATOM 596 C C . GLN A 1 73 ? 3.135 -20.813 3.495 1.00 89.75 73 GLN A C 1
ATOM 598 O O . GLN A 1 73 ? 2.705 -21.610 4.331 1.00 89.75 73 GLN A O 1
ATOM 603 N N . VAL A 1 74 ? 2.730 -19.542 3.473 1.00 92.12 74 VAL A N 1
ATOM 604 C CA . VAL A 1 74 ? 1.736 -18.939 4.371 1.00 92.12 74 VAL A CA 1
ATOM 605 C C . VAL A 1 74 ? 0.708 -18.158 3.564 1.00 92.12 74 VAL A C 1
ATOM 607 O O . VAL A 1 74 ? 0.964 -17.776 2.424 1.00 92.12 74 VAL A O 1
ATOM 610 N N . ASN A 1 75 ? -0.457 -17.890 4.157 1.00 93.19 75 ASN A N 1
ATOM 611 C CA . ASN A 1 75 ? -1.463 -17.048 3.514 1.00 93.19 75 ASN A CA 1
ATOM 612 C C . ASN A 1 75 ? -0.906 -15.648 3.232 1.00 93.19 75 ASN A C 1
ATOM 614 O O . ASN A 1 75 ? -0.198 -15.065 4.055 1.00 93.19 75 ASN A O 1
ATOM 618 N N . THR A 1 76 ? -1.277 -15.103 2.075 1.00 93.12 76 THR A N 1
ATOM 619 C CA . THR A 1 76 ? -0.910 -13.741 1.682 1.00 93.12 76 THR A CA 1
ATOM 620 C C . THR A 1 76 ? -1.470 -12.724 2.681 1.00 93.12 76 THR A C 1
ATOM 622 O O . THR A 1 76 ? -2.655 -12.809 3.016 1.00 93.12 76 THR A O 1
ATOM 625 N N . PRO A 1 77 ? -0.665 -11.738 3.115 1.00 95.19 77 PRO A N 1
ATOM 626 C CA . PRO A 1 77 ? -1.145 -10.582 3.859 1.00 95.19 77 PRO A CA 1
ATOM 627 C C . PRO A 1 77 ? -2.308 -9.854 3.181 1.00 95.19 77 PRO A C 1
ATOM 629 O O . PRO A 1 77 ? -2.480 -9.899 1.964 1.00 95.19 77 PRO A O 1
ATOM 632 N N . ASN A 1 78 ? -3.115 -9.161 3.982 1.00 94.38 78 ASN A N 1
ATOM 633 C CA . ASN A 1 78 ? -4.325 -8.493 3.496 1.00 94.38 78 ASN A CA 1
ATOM 634 C C . ASN A 1 78 ? -4.025 -7.403 2.465 1.00 94.38 78 ASN A C 1
ATOM 636 O O . ASN A 1 78 ? -4.787 -7.237 1.513 1.00 94.38 78 ASN A O 1
ATOM 640 N N . ILE A 1 79 ? -2.922 -6.681 2.655 1.00 95.12 79 ILE A N 1
ATOM 641 C CA . ILE A 1 79 ? -2.503 -5.585 1.788 1.00 95.12 79 ILE A CA 1
ATOM 642 C C . ILE A 1 79 ? -1.118 -5.904 1.225 1.00 95.12 79 ILE A C 1
ATOM 644 O O . ILE A 1 79 ? -0.162 -6.091 1.978 1.00 95.12 79 ILE A O 1
ATOM 648 N N . VAL A 1 80 ? -1.002 -5.932 -0.103 1.00 95.38 80 VAL A N 1
ATOM 649 C CA . VAL A 1 80 ? 0.261 -6.147 -0.820 1.00 95.38 80 VAL A CA 1
ATOM 650 C C . VAL A 1 80 ? 0.635 -4.902 -1.620 1.00 95.38 80 VAL A C 1
ATOM 652 O O . VAL A 1 80 ? -0.120 -4.465 -2.489 1.00 95.38 80 VAL A O 1
ATOM 655 N N . TRP A 1 81 ? 1.829 -4.366 -1.375 1.00 93.50 81 TRP A N 1
ATOM 656 C CA . TRP A 1 81 ? 2.458 -3.315 -2.167 1.00 93.50 81 TRP A CA 1
ATOM 657 C C . TRP A 1 81 ? 3.513 -3.900 -3.106 1.00 93.50 81 TRP A C 1
ATOM 659 O O . TRP A 1 81 ? 4.429 -4.602 -2.683 1.00 93.50 81 TRP A O 1
ATOM 669 N N . GLY A 1 82 ? 3.418 -3.574 -4.393 1.00 89.12 82 GLY A N 1
ATOM 670 C CA . GLY A 1 82 ? 4.382 -3.986 -5.409 1.00 89.12 82 GLY A CA 1
ATOM 671 C C . GLY A 1 82 ? 5.773 -3.373 -5.234 1.00 89.12 82 GLY A C 1
ATOM 672 O O . GLY A 1 82 ? 6.727 -3.928 -5.762 1.00 89.12 82 GLY A O 1
ATOM 673 N N . GLY A 1 83 ? 5.916 -2.263 -4.504 1.00 88.81 83 GLY A N 1
ATOM 674 C CA . GLY A 1 83 ? 7.218 -1.706 -4.120 1.00 88.81 83 GLY A CA 1
ATOM 675 C C . GLY A 1 83 ? 7.945 -0.885 -5.187 1.00 88.81 83 GLY A C 1
ATOM 676 O O . GLY A 1 83 ? 9.043 -0.409 -4.919 1.00 88.81 83 GLY A O 1
ATOM 677 N N . LEU A 1 84 ? 7.371 -0.715 -6.384 1.00 85.62 84 LEU A N 1
ATOM 678 C CA . LEU A 1 84 ? 8.022 0.043 -7.451 1.00 85.62 84 LEU A CA 1
ATOM 679 C C . LEU A 1 84 ? 7.686 1.533 -7.360 1.00 85.62 84 LEU A C 1
ATOM 681 O O . LEU A 1 84 ? 6.529 1.926 -7.501 1.00 85.62 84 LEU A O 1
ATOM 685 N N . VAL A 1 85 ? 8.730 2.339 -7.195 1.00 82.81 85 VAL A N 1
ATOM 686 C CA . VAL A 1 85 ? 8.689 3.804 -7.179 1.00 82.81 85 VAL A CA 1
ATOM 687 C C . VAL A 1 85 ? 9.387 4.328 -8.431 1.00 82.81 85 VAL A C 1
ATOM 689 O O . VAL A 1 85 ? 10.329 3.711 -8.934 1.00 82.81 85 VAL A O 1
ATOM 692 N N . ARG A 1 86 ? 8.920 5.460 -8.958 1.00 78.06 86 ARG A N 1
ATOM 693 C CA . ARG A 1 86 ? 9.564 6.132 -10.087 1.00 78.06 86 ARG A CA 1
ATOM 694 C C . ARG A 1 86 ? 10.957 6.624 -9.693 1.00 78.06 86 ARG A C 1
ATOM 696 O O . ARG A 1 86 ? 11.141 7.211 -8.629 1.00 78.06 86 ARG A O 1
ATOM 703 N N . GLU A 1 87 ? 11.942 6.431 -10.569 1.00 78.50 87 GLU A N 1
ATOM 704 C CA . GLU A 1 87 ? 13.298 6.933 -10.330 1.00 78.50 87 GLU A CA 1
ATOM 705 C C . GLU A 1 87 ? 13.280 8.459 -10.110 1.00 78.50 87 GLU A C 1
ATOM 707 O O . GLU A 1 87 ? 12.592 9.205 -10.814 1.00 78.50 87 GLU A O 1
ATOM 712 N N . GLY A 1 88 ? 14.000 8.922 -9.086 1.00 75.44 88 GLY A N 1
ATOM 713 C CA . GLY A 1 88 ? 14.059 10.337 -8.712 1.00 75.44 88 GLY A CA 1
ATOM 714 C C . GLY A 1 88 ? 12.819 10.886 -7.993 1.00 75.44 88 GLY A C 1
ATOM 715 O O . GLY A 1 88 ? 12.790 12.083 -7.721 1.00 75.44 88 GLY A O 1
ATOM 716 N N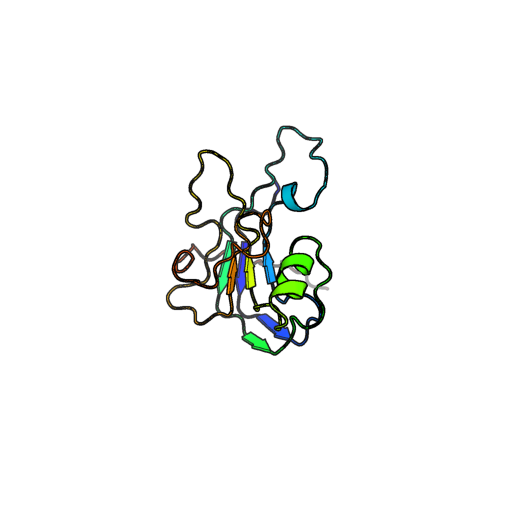 . HIS A 1 89 ? 11.820 10.054 -7.678 1.00 74.19 89 HIS A N 1
ATOM 717 C CA . HIS A 1 89 ? 10.647 10.441 -6.884 1.00 74.19 89 HIS A CA 1
ATOM 718 C C . HIS A 1 89 ? 10.734 9.859 -5.470 1.00 74.19 89 HIS A C 1
ATOM 720 O O . HIS A 1 89 ? 11.379 8.832 -5.243 1.00 74.19 89 HIS A O 1
ATOM 726 N N . SER A 1 90 ? 10.096 10.531 -4.508 1.00 76.69 90 SER A N 1
ATOM 727 C CA . SER A 1 90 ? 9.980 9.998 -3.150 1.00 76.69 90 SER A CA 1
ATOM 728 C C . SER A 1 90 ? 9.031 8.800 -3.146 1.00 76.69 90 SER A C 1
ATOM 730 O O . SER A 1 90 ? 8.001 8.821 -3.813 1.00 76.69 90 SER A O 1
ATOM 732 N N . GLY A 1 91 ? 9.376 7.762 -2.383 1.00 74.06 91 GLY A N 1
ATOM 733 C CA . GLY A 1 91 ? 8.459 6.661 -2.077 1.00 74.06 91 GLY A CA 1
ATOM 734 C C . GLY A 1 91 ? 7.437 7.009 -0.990 1.00 74.06 91 GLY A C 1
ATOM 735 O O . GLY A 1 91 ? 6.540 6.214 -0.707 1.00 74.06 91 GLY A O 1
ATOM 736 N N . GLU A 1 92 ? 7.598 8.169 -0.351 1.00 77.31 92 GLU A N 1
ATOM 737 C CA . GLU A 1 92 ? 6.736 8.639 0.729 1.00 77.31 92 GLU A CA 1
ATOM 738 C C . GLU A 1 92 ? 5.325 8.928 0.217 1.00 77.31 92 GLU A C 1
ATOM 740 O O . GLU A 1 92 ? 5.141 9.451 -0.880 1.00 77.31 92 GLU A O 1
ATOM 745 N N . ASN A 1 93 ? 4.321 8.610 1.037 1.00 79.06 93 ASN A N 1
ATOM 746 C CA . ASN A 1 93 ? 2.906 8.901 0.785 1.00 79.06 93 ASN A CA 1
ATOM 747 C C . ASN A 1 93 ? 2.327 8.324 -0.524 1.00 79.06 93 ASN A C 1
ATOM 749 O O . ASN A 1 93 ? 1.213 8.679 -0.907 1.00 79.06 93 ASN A O 1
ATOM 753 N N . ILE A 1 94 ? 3.033 7.405 -1.192 1.00 87.06 94 ILE A N 1
ATOM 754 C CA . ILE A 1 94 ? 2.477 6.636 -2.314 1.00 87.06 94 ILE A CA 1
ATOM 755 C C . ILE A 1 94 ? 1.376 5.705 -1.809 1.00 87.06 94 ILE A C 1
ATOM 757 O O . ILE A 1 94 ? 0.287 5.670 -2.372 1.00 87.06 94 ILE A O 1
ATOM 761 N N . ILE A 1 95 ? 1.663 4.973 -0.730 1.00 91.12 95 ILE A N 1
ATOM 762 C CA . ILE A 1 95 ? 0.678 4.190 0.014 1.00 91.12 95 ILE A CA 1
ATOM 763 C C . ILE A 1 95 ? 0.678 4.654 1.453 1.00 91.12 95 ILE A C 1
ATOM 765 O O . ILE A 1 95 ? 1.729 4.698 2.097 1.00 91.12 95 ILE A O 1
ATOM 769 N N . CYS A 1 96 ? -0.526 4.916 1.932 1.00 93.06 96 CYS A N 1
ATOM 770 C CA . CYS A 1 96 ? -0.837 5.333 3.271 1.00 93.06 96 CYS A CA 1
ATOM 771 C C . CYS A 1 96 ? -1.809 4.343 3.903 1.00 93.06 96 CYS A C 1
ATOM 773 O O . CYS A 1 96 ? -2.866 4.078 3.337 1.00 93.06 96 CYS A O 1
ATOM 775 N N . LEU A 1 97 ? -1.451 3.774 5.052 1.00 93.50 97 LEU A N 1
ATOM 776 C CA . LEU A 1 97 ? -2.254 2.753 5.739 1.00 93.50 97 LEU A CA 1
ATOM 777 C C . LEU A 1 97 ? -3.056 3.320 6.920 1.00 93.50 97 LEU A C 1
ATOM 779 O O . LEU A 1 97 ? -3.781 2.586 7.584 1.00 93.50 97 LEU A O 1
ATOM 783 N N . GLY A 1 98 ? -2.921 4.622 7.183 1.00 90.81 98 GLY A N 1
ATOM 784 C CA . GLY A 1 98 ? -3.452 5.279 8.371 1.00 90.81 98 GLY A CA 1
ATOM 785 C C . GLY A 1 98 ? -2.487 5.223 9.552 1.00 90.81 98 GLY A C 1
ATOM 786 O O . GLY A 1 98 ? -1.642 4.331 9.676 1.00 90.81 98 GLY A O 1
ATOM 787 N N . LEU A 1 99 ? -2.608 6.212 10.435 1.00 87.19 99 LEU A N 1
ATOM 788 C CA . LEU A 1 99 ? -1.781 6.312 11.632 1.00 87.19 99 LEU A CA 1
ATOM 789 C C . LEU A 1 99 ? -2.108 5.179 12.609 1.00 87.19 99 LEU A C 1
ATOM 791 O O . LEU A 1 99 ? -3.246 5.036 13.048 1.00 87.19 99 LEU A O 1
ATOM 795 N N . GLY A 1 100 ? -1.091 4.399 12.985 1.00 79.50 100 GLY A N 1
ATOM 796 C CA . GLY A 1 100 ? -1.241 3.328 13.978 1.00 79.50 100 GLY A CA 1
ATOM 797 C C . GLY A 1 100 ? -2.072 2.133 13.504 1.00 79.50 100 GLY A C 1
ATOM 798 O O . GLY A 1 100 ? -2.570 1.378 14.336 1.00 79.50 100 GLY A O 1
ATOM 799 N N . ALA A 1 101 ? -2.235 1.956 12.192 1.00 78.62 101 ALA A N 1
ATOM 800 C CA . ALA A 1 101 ? -2.997 0.848 11.642 1.00 78.62 101 ALA A CA 1
ATOM 801 C C . ALA A 1 101 ? -2.336 -0.511 11.935 1.00 78.62 101 ALA A C 1
ATOM 803 O O . ALA A 1 101 ? -1.196 -0.772 11.548 1.00 78.62 101 ALA A O 1
ATOM 804 N N . GLU A 1 102 ? -3.086 -1.409 12.574 1.00 83.25 102 GLU A N 1
ATOM 805 C CA . GLU A 1 102 ? -2.694 -2.806 12.774 1.00 83.25 102 GLU A CA 1
ATOM 806 C C . GLU A 1 102 ? -3.156 -3.646 11.578 1.00 83.25 102 GLU A C 1
ATOM 808 O O . GLU A 1 102 ? -4.192 -4.312 11.604 1.00 83.25 102 GLU A O 1
ATOM 813 N N . VAL A 1 103 ? -2.393 -3.585 10.487 1.00 87.75 103 VAL A N 1
ATOM 814 C CA . VAL A 1 103 ? -2.717 -4.282 9.236 1.00 87.75 103 VAL A CA 1
ATOM 815 C C . VAL A 1 103 ? -1.692 -5.357 8.901 1.00 87.75 103 VAL A C 1
ATOM 817 O O . VAL A 1 103 ? -0.491 -5.205 9.111 1.00 87.75 103 VAL A O 1
ATOM 820 N N . SER A 1 104 ? -2.174 -6.460 8.327 1.00 93.19 104 SER A N 1
ATOM 821 C CA . SER A 1 104 ? -1.309 -7.467 7.715 1.00 93.19 104 SER A CA 1
ATOM 822 C C . SER A 1 104 ? -0.837 -6.951 6.356 1.00 93.19 104 SER A C 1
ATOM 824 O O . SER A 1 104 ? -1.641 -6.822 5.429 1.00 93.19 104 SER A O 1
ATOM 826 N N . PHE A 1 105 ? 0.457 -6.647 6.257 1.00 95.31 105 PHE A N 1
ATOM 827 C CA . PHE A 1 105 ? 1.060 -5.960 5.119 1.00 95.31 105 PHE A CA 1
ATOM 828 C C . PHE A 1 105 ? 2.246 -6.735 4.529 1.00 95.31 105 PHE A C 1
ATOM 830 O O . PHE A 1 105 ? 2.978 -7.411 5.251 1.00 95.31 105 PHE A O 1
ATOM 837 N N . LEU A 1 106 ? 2.437 -6.617 3.214 1.00 95.75 106 LEU A N 1
ATOM 838 C CA . LEU A 1 106 ? 3.594 -7.127 2.482 1.00 95.75 106 LEU A CA 1
ATOM 839 C C . LEU A 1 106 ? 4.042 -6.119 1.426 1.00 95.75 106 LEU A C 1
ATOM 841 O O . LEU A 1 106 ? 3.268 -5.748 0.549 1.00 95.75 106 LEU A O 1
ATOM 845 N N . ASN A 1 107 ? 5.316 -5.753 1.442 1.00 94.44 107 ASN A N 1
ATOM 846 C CA . ASN A 1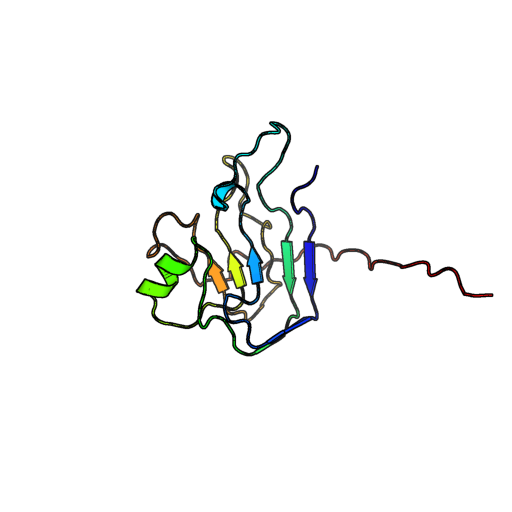 107 ? 5.977 -5.003 0.384 1.00 94.44 107 ASN A CA 1
ATOM 847 C C . ASN A 1 107 ? 6.928 -5.925 -0.388 1.00 94.44 107 ASN A C 1
ATOM 849 O O . ASN A 1 107 ? 7.872 -6.466 0.188 1.00 94.44 107 ASN A O 1
ATOM 853 N N . LEU A 1 108 ? 6.685 -6.058 -1.693 1.00 93.06 108 LEU A N 1
ATOM 854 C CA . LEU A 1 108 ? 7.458 -6.891 -2.617 1.00 93.06 108 LEU A CA 1
ATOM 855 C C . LEU A 1 108 ? 8.730 -6.212 -3.155 1.00 93.06 108 LEU A C 1
ATOM 857 O O . LEU A 1 108 ? 9.441 -6.825 -3.943 1.00 93.06 108 LEU A O 1
ATOM 861 N N . LYS A 1 109 ? 8.995 -4.942 -2.810 1.00 90.50 109 LYS A N 1
ATOM 862 C CA . LYS A 1 109 ? 10.200 -4.181 -3.208 1.00 90.50 109 LYS A CA 1
ATOM 863 C C . LYS A 1 109 ? 10.523 -4.238 -4.713 1.00 90.50 109 LYS A C 1
ATOM 865 O O . LYS A 1 109 ? 11.668 -4.377 -5.132 1.00 90.50 109 LYS A O 1
ATOM 870 N N . GLY A 1 110 ? 9.495 -4.147 -5.552 1.00 86.31 110 GLY A N 1
ATOM 871 C CA . GLY A 1 110 ? 9.604 -4.235 -7.011 1.00 86.31 110 GLY A CA 1
ATOM 872 C C . GLY A 1 110 ? 9.430 -5.650 -7.573 1.00 86.31 110 GLY A C 1
ATOM 873 O O . GLY A 1 110 ? 9.294 -5.804 -8.783 1.00 86.31 110 GLY A O 1
ATOM 874 N N . GLY A 1 111 ? 9.376 -6.685 -6.729 1.00 84.19 111 GLY A N 1
ATOM 875 C CA . GLY A 1 111 ? 9.104 -8.067 -7.132 1.00 84.19 111 GLY A CA 1
ATOM 876 C C . GLY A 1 111 ? 10.242 -8.724 -7.918 1.00 84.19 111 GLY A C 1
ATOM 877 O O . GLY A 1 111 ? 9.982 -9.618 -8.723 1.00 84.19 111 GLY A O 1
ATOM 878 N N . HIS A 1 112 ? 11.481 -8.253 -7.734 1.00 83.00 112 HIS A N 1
ATOM 879 C CA . HIS A 1 112 ? 12.671 -8.794 -8.401 1.00 83.00 112 HIS A CA 1
ATOM 880 C C . HIS A 1 112 ? 13.236 -10.034 -7.699 1.00 83.00 112 HIS A C 1
ATOM 882 O O . HIS A 1 112 ? 13.681 -10.958 -8.377 1.00 83.00 112 HIS A O 1
ATOM 888 N N . ASP A 1 113 ? 13.198 -10.050 -6.367 1.00 86.88 113 ASP A N 1
ATOM 889 C CA . ASP A 1 113 ? 13.653 -11.152 -5.524 1.00 86.88 113 ASP A CA 1
ATOM 890 C C . ASP A 1 113 ? 12.516 -11.517 -4.549 1.00 86.88 113 ASP A C 1
ATOM 892 O O . ASP A 1 113 ? 12.104 -10.659 -3.766 1.00 86.88 113 ASP A O 1
ATOM 896 N N . PRO A 1 114 ? 11.963 -12.743 -4.605 1.00 86.25 114 PRO A N 1
ATOM 897 C CA . PRO A 1 114 ? 10.870 -13.162 -3.724 1.00 86.25 114 PRO A CA 1
ATOM 898 C C . PRO A 1 114 ? 11.267 -13.248 -2.244 1.00 86.25 114 PRO A C 1
ATOM 900 O O . PRO A 1 114 ? 10.382 -13.219 -1.388 1.00 86.25 114 PRO A O 1
ATOM 903 N N . SER A 1 115 ? 12.567 -13.305 -1.943 1.00 88.25 115 SER A N 1
ATOM 904 C CA . SER A 1 115 ? 13.086 -13.340 -0.576 1.00 88.25 115 SER A CA 1
ATOM 905 C C . SER A 1 115 ? 13.334 -11.938 0.002 1.00 88.25 115 SER A C 1
ATOM 907 O O . SER A 1 115 ? 13.289 -11.752 1.222 1.00 88.25 115 SER A O 1
ATOM 909 N N . ASP A 1 116 ? 13.528 -10.923 -0.853 1.00 91.75 116 ASP A N 1
ATOM 910 C CA . ASP A 1 116 ? 13.708 -9.530 -0.435 1.00 91.75 116 ASP A CA 1
ATOM 911 C C . ASP A 1 116 ? 12.361 -8.807 -0.304 1.00 91.75 116 ASP A C 1
ATOM 913 O O . ASP A 1 116 ? 11.948 -8.007 -1.144 1.00 91.75 116 ASP A O 1
ATOM 917 N N . VAL A 1 117 ? 11.668 -9.082 0.798 1.00 94.19 117 VAL A N 1
ATOM 918 C CA . VAL A 1 117 ? 10.370 -8.476 1.118 1.00 94.19 117 VAL A CA 1
ATOM 919 C C . VAL A 1 117 ? 10.397 -7.753 2.462 1.00 94.19 117 VAL A C 1
ATOM 921 O O . VAL A 1 117 ? 11.326 -7.893 3.258 1.00 94.19 117 VAL A O 1
ATOM 924 N N . SER A 1 118 ? 9.378 -6.937 2.730 1.00 94.56 118 SER A N 1
ATOM 925 C CA . SER A 1 118 ? 9.153 -6.344 4.052 1.00 94.56 118 SER A CA 1
ATOM 926 C C . SER A 1 118 ? 7.714 -6.555 4.498 1.00 94.56 118 SER A C 1
ATOM 928 O O . SER A 1 118 ? 6.793 -6.379 3.706 1.00 94.56 118 SER A O 1
ATOM 930 N N . TYR A 1 119 ? 7.525 -6.876 5.774 1.00 94.50 119 TYR A N 1
ATOM 931 C CA . TYR A 1 119 ? 6.211 -6.928 6.422 1.00 94.50 119 TYR A CA 1
ATOM 932 C C . TYR A 1 119 ? 5.955 -5.708 7.314 1.00 94.50 119 TYR A C 1
ATOM 934 O O . TYR A 1 119 ? 4.900 -5.621 7.930 1.00 94.50 119 TYR A O 1
ATOM 942 N N . ASP A 1 120 ? 6.922 -4.790 7.418 1.00 92.69 120 ASP A N 1
ATOM 943 C CA . ASP A 1 120 ? 6.820 -3.605 8.267 1.00 92.69 120 ASP A CA 1
ATOM 944 C C . ASP A 1 120 ? 5.892 -2.558 7.624 1.00 92.69 120 ASP A C 1
ATOM 946 O O . ASP A 1 120 ? 6.230 -2.035 6.554 1.00 92.69 120 ASP A O 1
ATOM 950 N N . PRO A 1 121 ? 4.735 -2.238 8.240 1.00 92.25 121 PRO A N 1
ATOM 951 C CA . PRO A 1 121 ? 3.847 -1.196 7.745 1.00 92.25 121 PRO A CA 1
ATOM 952 C C . PRO A 1 121 ? 4.285 0.208 8.187 1.00 92.25 121 PRO A C 1
ATOM 954 O O . PRO A 1 121 ? 3.738 1.182 7.678 1.00 92.25 121 PRO A O 1
ATOM 957 N N . ALA A 1 122 ? 5.247 0.351 9.112 1.00 90.94 122 ALA A N 1
ATOM 958 C CA . ALA A 1 122 ? 5.623 1.643 9.689 1.00 90.94 122 ALA A CA 1
ATOM 959 C C . ALA A 1 122 ? 6.017 2.710 8.648 1.00 90.94 122 ALA A C 1
ATOM 961 O O . ALA A 1 122 ? 5.585 3.853 8.809 1.00 90.94 122 ALA A O 1
ATOM 962 N N . PRO A 1 123 ? 6.729 2.387 7.545 1.00 90.81 123 PRO A N 1
ATOM 963 C CA . PRO A 1 123 ? 7.015 3.357 6.484 1.00 90.81 123 PRO A CA 1
ATOM 964 C C . PRO A 1 123 ? 5.769 3.911 5.774 1.00 90.81 123 PRO A C 1
ATOM 966 O O . PRO A 1 123 ? 5.854 4.927 5.094 1.00 90.81 123 PRO A O 1
ATOM 969 N N . HIS A 1 124 ? 4.624 3.242 5.921 1.00 91.56 124 HIS A N 1
ATOM 970 C CA . HIS A 1 124 ? 3.339 3.603 5.324 1.00 91.56 124 HIS A CA 1
ATOM 971 C C . HIS A 1 124 ? 2.333 4.137 6.359 1.00 91.56 124 HIS A C 1
ATOM 973 O O . HIS A 1 124 ? 1.167 4.365 6.032 1.00 91.56 124 HIS A O 1
ATOM 979 N N . SER A 1 125 ? 2.763 4.347 7.608 1.00 91.56 125 SER A N 1
ATOM 980 C CA . SER A 1 125 ? 1.955 4.987 8.650 1.00 91.56 125 SER A CA 1
ATOM 981 C C . SER A 1 125 ? 1.946 6.502 8.442 1.00 91.56 125 SER A C 1
ATOM 983 O O . SER A 1 125 ? 2.742 7.232 9.033 1.00 91.56 125 SER A O 1
ATOM 985 N N . CYS A 1 126 ? 1.025 6.976 7.615 1.00 91.31 126 CYS A N 1
ATOM 986 C CA . CYS A 1 126 ? 0.802 8.392 7.348 1.00 91.31 126 CYS A CA 1
ATOM 987 C C . CYS A 1 126 ? -0.690 8.743 7.441 1.00 91.31 126 CYS A C 1
ATOM 989 O O . CYS A 1 126 ? -1.528 7.889 7.739 1.00 91.31 126 CYS A O 1
ATOM 991 N N . ASP A 1 127 ? -1.000 10.005 7.159 1.00 89.31 127 ASP A N 1
ATOM 992 C CA . ASP A 1 127 ? -2.355 10.509 6.967 1.00 89.31 127 ASP A CA 1
ATOM 993 C C . ASP A 1 127 ? -2.415 11.276 5.638 1.00 89.31 127 ASP A C 1
ATOM 995 O O . ASP A 1 127 ? -1.475 12.004 5.298 1.00 89.31 127 ASP A O 1
ATOM 999 N N . LEU A 1 128 ? -3.496 11.093 4.881 1.00 86.88 128 LEU A N 1
ATOM 1000 C CA . LEU A 1 128 ? -3.757 11.791 3.622 1.00 86.88 128 LEU A CA 1
ATOM 1001 C C . LEU A 1 128 ? -5.118 12.497 3.702 1.00 86.88 128 LEU A C 1
ATOM 1003 O O . LEU A 1 128 ? -6.016 12.014 4.392 1.00 86.88 128 LEU A O 1
ATOM 1007 N N . PRO A 1 129 ? -5.310 13.634 3.004 1.00 84.75 129 PRO A N 1
ATOM 1008 C CA . PRO A 1 129 ? -6.619 14.272 2.939 1.00 84.75 129 PRO A CA 1
ATOM 1009 C C . PRO A 1 129 ? -7.672 13.297 2.405 1.00 84.75 129 PRO A C 1
ATOM 1011 O O . PRO A 1 129 ? -7.488 12.726 1.330 1.00 84.75 129 PRO A O 1
ATOM 1014 N N . ARG A 1 130 ? -8.777 13.142 3.141 1.00 80.75 130 ARG A N 1
ATOM 1015 C CA . ARG A 1 130 ? -9.918 12.333 2.696 1.00 80.75 130 ARG A CA 1
ATOM 1016 C C . ARG A 1 130 ? -10.518 12.912 1.421 1.00 80.75 130 ARG A C 1
ATOM 1018 O O . ARG A 1 130 ? -10.623 14.136 1.278 1.00 80.75 130 ARG A O 1
ATOM 1025 N N . LEU A 1 131 ? -10.933 12.041 0.512 1.00 77.38 131 LEU A N 1
ATOM 1026 C CA . LEU A 1 131 ? -11.625 12.446 -0.699 1.00 77.38 131 LEU A CA 1
ATOM 1027 C C . LEU A 1 131 ? -13.038 12.911 -0.345 1.00 77.38 131 LEU A C 1
ATOM 1029 O O . LEU A 1 131 ? -13.678 12.416 0.585 1.00 77.38 131 LEU A O 1
ATOM 1033 N N . ALA A 1 132 ? -13.534 13.905 -1.083 1.00 74.62 132 ALA A N 1
ATOM 1034 C CA . ALA A 1 132 ? -14.915 14.333 -0.919 1.00 74.62 132 ALA A CA 1
ATOM 1035 C C . ALA A 1 132 ? -15.854 13.169 -1.295 1.00 74.62 132 ALA A C 1
ATOM 1037 O O . ALA A 1 132 ? -15.596 12.497 -2.301 1.00 74.62 132 ALA A O 1
ATOM 1038 N N . PRO A 1 133 ? -16.940 12.932 -0.537 1.00 68.44 133 PRO A N 1
ATOM 1039 C CA . PRO A 1 133 ? -17.923 11.919 -0.889 1.00 68.44 133 PRO A CA 1
ATOM 1040 C C . PRO A 1 133 ? -18.447 12.139 -2.310 1.00 68.44 133 PRO A C 1
ATOM 1042 O O . PRO A 1 133 ? -18.677 13.275 -2.728 1.00 68.44 133 PRO A O 1
ATOM 1045 N N . VAL A 1 134 ? -18.668 11.051 -3.046 1.00 68.06 134 VAL A N 1
ATOM 1046 C CA . VAL A 1 134 ? -19.333 11.132 -4.349 1.00 68.06 134 VAL A CA 1
ATOM 1047 C C . VAL A 1 134 ? -20.813 11.433 -4.115 1.00 68.06 134 VAL A C 1
ATOM 1049 O O . VAL A 1 134 ? -21.560 10.574 -3.650 1.00 68.06 134 VAL A O 1
ATOM 1052 N N . GLU A 1 135 ? -21.246 12.645 -4.450 1.00 73.38 135 GLU A N 1
ATOM 1053 C CA . GLU A 1 135 ? -22.665 12.998 -4.499 1.00 73.38 135 GLU A CA 1
ATOM 1054 C C . GLU A 1 135 ? -23.253 12.525 -5.835 1.00 73.38 135 GLU A C 1
ATOM 1056 O O . GLU A 1 135 ? -22.899 13.024 -6.905 1.00 73.38 135 GLU A O 1
ATOM 1061 N N . LEU A 1 136 ? -24.132 11.522 -5.781 1.00 66.75 136 LEU A N 1
ATOM 1062 C CA . LEU A 1 136 ? -24.905 11.082 -6.939 1.00 66.75 136 LEU A CA 1
ATOM 1063 C C . LEU A 1 136 ? -26.222 11.859 -6.965 1.00 66.75 136 LEU A C 1
ATOM 1065 O O . LEU A 1 136 ? -27.103 11.617 -6.140 1.00 66.75 136 LEU A O 1
ATOM 1069 N N . ASP A 1 137 ? -26.352 12.785 -7.913 1.00 71.38 137 ASP A N 1
ATOM 1070 C CA . ASP A 1 137 ? -27.630 13.429 -8.209 1.00 71.38 137 ASP A CA 1
ATOM 1071 C C . ASP A 1 137 ? -28.500 12.422 -8.971 1.00 71.38 137 ASP A C 1
ATOM 1073 O O . ASP A 1 137 ? -28.325 12.196 -10.171 1.00 71.38 137 ASP A O 1
ATOM 1077 N N . PHE A 1 138 ? -29.372 11.719 -8.250 1.00 64.56 138 PHE A N 1
ATOM 1078 C CA . PHE A 1 138 ? -30.372 10.864 -8.874 1.00 64.56 138 PHE A CA 1
ATOM 1079 C C . PHE A 1 138 ? -31.529 11.758 -9.328 1.00 64.56 138 PHE A C 1
ATOM 1081 O O . PHE A 1 138 ? -32.225 12.299 -8.464 1.00 64.56 138 PHE A O 1
ATOM 1088 N N . PRO A 1 139 ? -31.781 11.918 -10.642 1.00 66.31 139 PRO A N 1
ATOM 1089 C CA . PRO A 1 139 ? -33.014 12.550 -11.081 1.00 66.31 139 PRO A CA 1
ATOM 1090 C C . PRO A 1 139 ? -34.173 11.691 -10.570 1.00 66.31 139 PRO A C 1
ATOM 1092 O O . PRO A 1 139 ? -34.262 10.506 -10.890 1.00 66.31 139 PRO A O 1
ATOM 1095 N N . GLY A 1 140 ? -35.004 12.278 -9.708 1.00 58.62 140 GLY A N 1
ATOM 1096 C CA . GLY A 1 140 ? -36.202 11.630 -9.196 1.00 58.62 140 GLY A CA 1
ATOM 1097 C C . GLY A 1 140 ? -37.117 11.231 -10.349 1.00 58.62 140 GLY A C 1
ATOM 1098 O O . GLY A 1 140 ? -37.356 12.027 -11.257 1.00 58.62 140 GLY A O 1
ATOM 1099 N N . ASP A 1 141 ? -37.597 9.991 -10.310 1.00 55.78 141 ASP A N 1
ATOM 1100 C CA . ASP A 1 141 ? -38.722 9.549 -11.126 1.00 55.78 141 ASP A CA 1
ATOM 1101 C C . ASP A 1 141 ? -39.974 10.324 -10.667 1.00 55.78 141 ASP A C 1
ATOM 1103 O O . ASP A 1 141 ? -40.540 10.012 -9.614 1.00 55.78 141 ASP A O 1
ATOM 1107 N N . ASP A 1 142 ? -40.363 11.347 -11.435 1.00 58.38 142 ASP A N 1
ATOM 1108 C CA . ASP A 1 142 ? -41.691 11.983 -11.379 1.00 58.38 142 ASP A C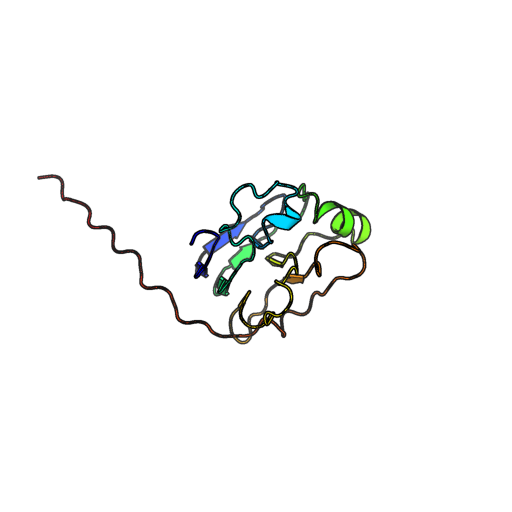A 1
ATOM 1109 C C . ASP A 1 142 ? -42.736 11.152 -12.152 1.00 58.38 142 ASP A C 1
ATOM 1111 O O . ASP A 1 142 ? -42.487 10.813 -13.336 1.00 58.38 142 ASP A O 1
#

pLDDT: mean 83.09, std 10.96, range [48.97, 95.75]

Secondary structure (DSSP, 8-state):
--S-EEEEEES-EEE--SS-SEEE--GGGGT-----TT---S-EEEEEES-EEES--SS---HHHHHHHHHH-SPPPSEEE-----TTS--TTSEE--TT----EEE-TTSS-TTS-B---GGG----PPPPP---------

Radius of gyration: 16.49 Å; chains: 1; bounding box: 56×36×40 Å

Sequence (142 aa):
MLANDNIEVYENEFWDNGNVNIMVYSFTLGGRTISDPNYDPYPEQIFIHDNTYRGGGTAPRHRLLMAWYEEAQVNTPNIVWGGLVREGHSGENIICLGLGAEVSFLNLKGGHDPSDVSYDPAPHSCDLPRLAPVELDFPGDD